Protein AF-A0A9X8YQC4-F1 (afdb_monomer_lite)

Organism: Serratia marcescens (NCBI:txid615)

InterPro domains:
  IPR061421 CFI-box putative sorting motif [NF041763] (52-63)

pLDDT: mean 87.41, std 11.78, range [51.25, 97.5]

Structure (mmCIF, N/CA/C/O backbone):
data_AF-A0A9X8YQC4-F1
#
_entry.id   AF-A0A9X8YQC4-F1
#
loop_
_atom_site.group_PDB
_atom_site.id
_atom_site.type_symbol
_atom_site.label_atom_id
_atom_site.label_alt_id
_atom_site.label_comp_id
_atom_site.label_asym_id
_atom_site.label_entity_id
_atom_site.label_seq_id
_atom_site.pdbx_PDB_ins_code
_atom_site.Cartn_x
_atom_site.Cartn_y
_atom_site.Cartn_z
_atom_site.occupancy
_atom_site.B_iso_or_equiv
_atom_site.auth_seq_id
_atom_site.auth_comp_id
_atom_site.auth_asym_id
_atom_site.auth_atom_id
_atom_site.pdbx_PDB_model_num
ATOM 1 N N . PHE A 1 1 ? 7.949 14.546 -24.518 1.00 53.25 1 PHE A N 1
ATOM 2 C CA . PHE A 1 1 ? 9.254 14.047 -24.032 1.00 53.25 1 PHE A CA 1
ATOM 3 C C . PHE A 1 1 ? 9.826 12.913 -24.876 1.00 53.25 1 PHE A C 1
ATOM 5 O O . PHE A 1 1 ? 10.904 13.089 -25.423 1.00 53.25 1 PHE A O 1
ATOM 12 N N . THR A 1 2 ? 9.112 11.805 -25.094 1.00 57.72 2 THR A N 1
ATOM 13 C CA . THR A 1 2 ? 9.589 10.660 -25.907 1.00 57.72 2 THR A CA 1
ATOM 14 C C . THR A 1 2 ? 9.986 11.003 -27.349 1.00 57.72 2 THR A C 1
ATOM 16 O O . THR A 1 2 ? 10.851 10.338 -27.907 1.00 57.72 2 THR A O 1
ATOM 19 N N . ARG A 1 3 ? 9.400 12.052 -27.943 1.00 59.44 3 ARG A N 1
ATOM 20 C CA . ARG A 1 3 ? 9.741 12.539 -29.294 1.00 59.44 3 ARG A CA 1
ATOM 21 C C . ARG A 1 3 ? 11.078 13.302 -29.353 1.00 59.44 3 ARG A C 1
ATOM 23 O O . ARG A 1 3 ? 11.817 13.117 -30.306 1.00 59.44 3 ARG A O 1
ATOM 30 N N . MET A 1 4 ? 11.424 14.071 -28.311 1.00 55.84 4 MET A N 1
ATOM 31 C CA . MET A 1 4 ? 12.712 14.791 -28.206 1.00 55.84 4 MET A CA 1
ATOM 32 C C . MET A 1 4 ? 13.903 13.847 -27.976 1.00 55.84 4 MET A C 1
ATOM 34 O O . MET A 1 4 ? 15.003 14.132 -28.426 1.00 55.84 4 MET A O 1
ATOM 38 N N . ILE A 1 5 ? 13.680 12.702 -27.320 1.00 58.53 5 ILE A N 1
ATOM 39 C CA . ILE A 1 5 ? 14.720 11.688 -27.059 1.00 58.53 5 ILE A CA 1
ATOM 40 C C . ILE A 1 5 ? 15.204 11.011 -28.355 1.00 58.53 5 ILE A C 1
ATOM 42 O O . ILE A 1 5 ? 16.320 10.506 -28.401 1.00 58.53 5 ILE A O 1
ATOM 46 N N . ARG A 1 6 ? 14.368 10.961 -29.401 1.00 60.97 6 ARG A N 1
ATOM 47 C CA . ARG A 1 6 ? 14.598 10.092 -30.566 1.00 60.97 6 ARG A CA 1
ATOM 48 C C . ARG A 1 6 ? 15.157 10.782 -31.806 1.00 60.97 6 ARG A C 1
ATOM 50 O O . ARG A 1 6 ? 15.582 10.057 -32.696 1.00 60.97 6 ARG A O 1
ATOM 57 N N . MET A 1 7 ? 15.115 12.112 -31.904 1.00 63.16 7 MET A N 1
ATOM 58 C CA . MET A 1 7 ? 15.380 12.777 -33.188 1.00 63.16 7 MET A CA 1
ATOM 59 C C . MET A 1 7 ? 16.704 13.546 -33.260 1.00 63.16 7 MET A C 1
ATOM 61 O O . MET A 1 7 ? 17.371 13.388 -34.271 1.00 63.16 7 MET A O 1
ATOM 65 N N . ASP A 1 8 ? 17.160 14.254 -32.214 1.00 65.75 8 ASP A N 1
ATOM 66 C CA . ASP A 1 8 ? 18.283 15.206 -32.404 1.00 65.75 8 ASP A CA 1
ATOM 67 C C . ASP A 1 8 ? 19.359 15.228 -31.297 1.00 65.75 8 ASP A C 1
ATOM 69 O O . ASP A 1 8 ? 20.364 15.927 -31.418 1.00 65.75 8 ASP A O 1
ATOM 73 N N . HIS A 1 9 ? 19.201 14.455 -30.215 1.00 68.12 9 HIS A N 1
ATOM 74 C CA . HIS A 1 9 ? 20.110 14.520 -29.060 1.00 68.12 9 HIS A CA 1
ATOM 75 C C . HIS A 1 9 ? 20.405 13.130 -28.463 1.00 68.12 9 HIS A C 1
ATOM 77 O O . HIS A 1 9 ? 19.833 12.772 -27.427 1.00 68.12 9 HIS A O 1
ATOM 83 N N . PRO A 1 10 ? 21.316 12.338 -29.067 1.00 75.00 10 PRO A N 1
ATOM 84 C CA . PRO A 1 10 ? 21.645 10.986 -28.596 1.00 75.00 10 PRO A CA 1
ATOM 85 C C . PRO A 1 10 ? 22.216 10.959 -27.167 1.00 75.00 10 PRO A C 1
ATOM 87 O O . PRO A 1 10 ? 22.080 9.959 -26.463 1.00 75.00 10 PRO A O 1
ATOM 90 N N . ASP A 1 11 ? 22.792 12.072 -26.702 1.00 81.38 11 ASP A N 1
ATOM 91 C CA . ASP A 1 11 ? 23.360 12.208 -25.358 1.00 81.38 11 ASP A CA 1
ATOM 92 C C . ASP A 1 11 ? 22.425 12.890 -24.343 1.00 81.38 11 ASP A C 1
ATOM 94 O O . ASP A 1 11 ? 22.827 13.108 -23.200 1.00 81.38 11 ASP A O 1
ATOM 98 N N . LEU A 1 12 ? 21.173 13.205 -24.703 1.00 79.12 12 LEU A N 1
ATOM 99 C CA . LEU A 1 12 ? 20.233 13.941 -23.841 1.00 79.12 12 LEU A CA 1
ATOM 100 C C . LEU A 1 12 ? 20.067 13.296 -22.455 1.00 79.12 12 LEU A C 1
ATOM 102 O O . LEU A 1 12 ? 20.109 13.978 -21.433 1.00 79.12 12 LEU A O 1
ATOM 106 N N . MET A 1 13 ? 19.956 11.966 -22.399 1.00 82.00 13 MET A N 1
ATOM 107 C CA . MET A 1 13 ? 19.827 11.234 -21.133 1.00 82.00 13 MET A CA 1
ATOM 108 C C . MET A 1 13 ? 21.084 11.336 -20.254 1.00 82.00 13 MET A C 1
ATOM 110 O O . MET A 1 13 ? 20.970 11.285 -19.033 1.00 82.00 13 MET A O 1
ATOM 114 N N . LYS A 1 14 ? 22.273 11.541 -20.846 1.00 84.38 14 LYS A N 1
ATOM 115 C CA . LYS A 1 14 ? 23.527 11.786 -20.107 1.00 84.38 14 LYS A CA 1
ATOM 116 C C . LYS A 1 14 ? 23.629 13.213 -19.572 1.00 84.38 14 LYS A C 1
ATOM 118 O O . LYS A 1 14 ? 24.507 13.477 -18.752 1.00 84.38 14 LYS A O 1
ATOM 123 N N . GLN A 1 15 ? 22.763 14.127 -20.007 1.00 84.50 15 GLN A N 1
ATOM 124 C CA . GLN A 1 15 ? 22.752 15.536 -19.594 1.00 84.50 15 GLN A CA 1
ATOM 125 C C . GLN A 1 15 ? 21.652 15.844 -18.566 1.00 84.50 15 GLN A C 1
ATOM 127 O O . GLN A 1 15 ? 21.769 16.805 -17.812 1.00 84.50 15 GLN A O 1
ATOM 132 N N . ILE A 1 16 ? 20.617 15.004 -18.469 1.00 87.50 16 ILE A N 1
ATOM 133 C CA . ILE A 1 16 ? 19.554 15.142 -17.463 1.00 87.50 16 ILE A CA 1
ATOM 134 C C . ILE A 1 16 ? 20.084 14.752 -16.073 1.00 87.50 16 ILE A C 1
ATOM 136 O O . ILE A 1 16 ? 20.824 13.778 -15.916 1.00 87.50 16 ILE A O 1
ATOM 140 N N . ARG A 1 17 ? 19.711 15.519 -15.045 1.00 91.19 17 ARG A N 1
ATOM 141 C CA . ARG A 1 17 ? 20.051 15.265 -13.636 1.00 91.19 17 ARG A CA 1
ATOM 142 C C . ARG A 1 17 ? 18.795 15.365 -12.776 1.00 91.19 17 ARG A C 1
ATOM 144 O O . ARG A 1 17 ? 17.949 16.222 -13.019 1.00 91.19 17 ARG A O 1
ATOM 151 N N . ILE A 1 18 ? 18.691 14.509 -11.761 1.00 90.25 18 ILE A N 1
ATOM 152 C CA . ILE A 1 18 ? 17.698 14.652 -10.690 1.00 90.25 18 ILE A CA 1
ATOM 153 C C . ILE A 1 18 ? 18.254 15.690 -9.712 1.00 90.25 18 ILE A C 1
ATOM 155 O O . ILE A 1 18 ? 19.297 15.460 -9.110 1.00 90.25 18 ILE A O 1
ATOM 159 N N . ILE A 1 19 ? 17.587 16.837 -9.586 1.00 94.38 19 ILE A N 1
ATOM 160 C CA . ILE A 1 19 ? 18.001 17.922 -8.674 1.00 94.38 19 ILE A CA 1
ATOM 161 C C . ILE A 1 19 ? 17.325 17.836 -7.303 1.00 94.38 19 ILE A C 1
ATOM 163 O O . ILE A 1 19 ? 17.784 18.441 -6.341 1.00 94.38 19 ILE A O 1
ATOM 167 N N . TRP A 1 20 ? 16.228 17.085 -7.220 1.00 95.62 20 TRP A N 1
ATOM 168 C CA . TRP A 1 20 ? 15.485 16.835 -5.997 1.00 95.62 20 TRP A CA 1
ATOM 169 C C . TRP A 1 20 ? 14.736 15.510 -6.121 1.00 95.62 20 TRP A C 1
ATOM 171 O O . TRP A 1 20 ? 14.197 15.191 -7.183 1.00 95.62 20 TRP A O 1
ATOM 181 N N . GLN A 1 21 ? 14.697 14.755 -5.030 1.00 93.81 21 GLN A N 1
ATOM 182 C CA . GLN A 1 21 ? 13.938 13.520 -4.906 1.00 93.81 21 GLN A CA 1
ATOM 183 C C . GLN A 1 21 ? 13.210 13.550 -3.566 1.00 93.81 21 GLN A C 1
ATOM 185 O O . GLN A 1 21 ? 13.793 13.927 -2.548 1.00 93.81 21 GLN A O 1
ATOM 190 N N . SER A 1 22 ? 11.937 13.163 -3.562 1.00 91.50 22 SER A N 1
ATOM 191 C CA . SER A 1 22 ? 11.189 13.040 -2.318 1.00 91.50 22 SER A CA 1
ATOM 192 C C . SER A 1 22 ? 11.748 11.899 -1.458 1.00 91.50 22 SER A C 1
ATOM 194 O O . SER A 1 22 ? 12.304 10.934 -1.996 1.00 91.50 22 SER A O 1
ATOM 196 N N . PRO A 1 23 ? 11.514 11.925 -0.134 1.00 89.75 23 PRO A N 1
ATOM 197 C CA . PRO A 1 23 ? 11.529 10.704 0.665 1.00 89.75 23 PRO A CA 1
ATOM 198 C C . PRO A 1 23 ? 10.597 9.641 0.062 1.00 89.75 23 PRO A C 1
ATOM 200 O O . PRO A 1 23 ? 9.767 9.943 -0.804 1.00 89.75 23 PRO A O 1
ATOM 203 N N . LEU A 1 24 ? 10.724 8.394 0.519 1.00 88.75 24 LEU A N 1
ATOM 204 C CA . LEU A 1 24 ? 9.858 7.304 0.072 1.00 88.75 24 LEU A CA 1
ATOM 205 C C . LEU A 1 24 ? 8.383 7.678 0.285 1.00 88.75 24 LEU A C 1
ATOM 207 O O . LEU A 1 24 ? 7.949 7.893 1.413 1.00 88.75 24 LEU A O 1
ATOM 211 N N . ILE A 1 25 ? 7.626 7.736 -0.810 1.00 91.50 25 ILE A N 1
ATOM 212 C CA . ILE A 1 25 ? 6.172 7.887 -0.783 1.00 91.50 25 ILE A CA 1
ATOM 213 C C . ILE A 1 25 ? 5.597 6.474 -0.895 1.00 91.50 25 ILE A C 1
ATOM 215 O O . ILE A 1 25 ? 5.759 5.859 -1.954 1.00 91.50 25 ILE A O 1
ATOM 219 N N . PRO A 1 26 ? 4.980 5.923 0.166 1.00 91.12 26 PRO A N 1
ATOM 220 C CA . PRO A 1 26 ? 4.384 4.598 0.085 1.00 91.12 26 PRO A CA 1
ATOM 221 C C . PRO A 1 26 ? 3.264 4.586 -0.959 1.00 91.12 26 PRO A C 1
ATOM 223 O O . PRO A 1 26 ? 2.530 5.565 -1.128 1.00 91.12 26 PRO A O 1
ATOM 226 N N . ASN A 1 27 ? 3.129 3.461 -1.661 1.00 90.31 27 ASN A N 1
ATOM 227 C CA . ASN A 1 27 ? 2.006 3.239 -2.567 1.00 90.31 27 ASN A CA 1
ATOM 228 C C . ASN A 1 27 ? 0.672 3.298 -1.811 1.00 90.31 27 ASN A C 1
ATOM 230 O O . ASN A 1 27 ? 0.626 3.101 -0.601 1.00 90.31 27 ASN A O 1
ATOM 234 N N . GLY A 1 28 ? -0.422 3.554 -2.532 1.00 88.38 28 GLY A N 1
ATOM 235 C CA . GLY A 1 28 ? -1.746 3.693 -1.924 1.00 88.38 28 GLY A CA 1
ATOM 236 C C . GLY A 1 28 ? -2.156 2.463 -1.094 1.00 88.38 28 GLY A C 1
ATOM 237 O O . GLY A 1 28 ? -2.031 1.340 -1.589 1.00 88.38 28 GLY A O 1
ATOM 238 N N . PRO A 1 29 ? -2.668 2.650 0.138 1.00 91.56 29 PRO A N 1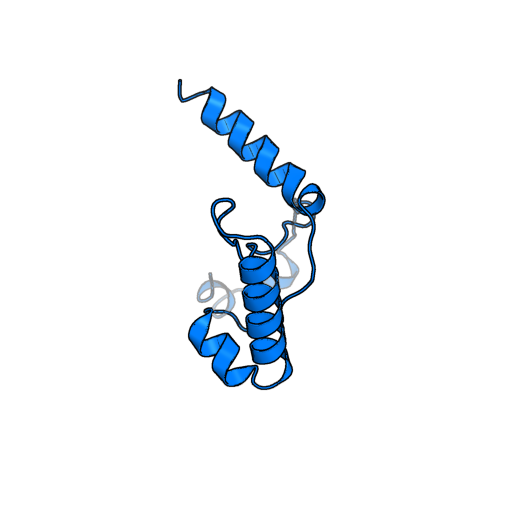
ATOM 239 C CA . PRO A 1 29 ? -3.094 1.541 0.979 1.00 91.56 29 PRO A CA 1
ATOM 240 C C . PRO A 1 29 ? -4.434 0.966 0.510 1.00 91.56 29 PRO A C 1
ATOM 242 O O . PRO A 1 29 ? -5.295 1.679 -0.011 1.00 91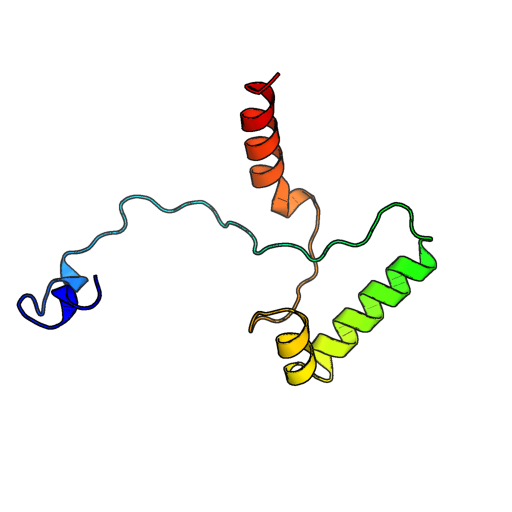.56 29 PRO A O 1
ATOM 245 N N . ILE A 1 30 ? -4.656 -0.317 0.796 1.00 90.31 30 ILE A N 1
ATOM 246 C CA . ILE A 1 30 ? -5.986 -0.932 0.727 1.00 90.31 30 ILE A CA 1
ATOM 247 C C . ILE A 1 30 ? -6.682 -0.684 2.067 1.00 90.31 30 ILE A C 1
ATOM 249 O O . ILE A 1 30 ? -6.180 -1.080 3.118 1.00 90.31 30 ILE A O 1
ATOM 253 N N . LEU A 1 31 ? -7.838 -0.022 2.036 1.00 91.06 31 LEU A N 1
ATOM 254 C CA . LEU A 1 31 ? -8.569 0.381 3.237 1.00 91.06 31 LEU A CA 1
ATOM 255 C C . LEU A 1 31 ? -9.811 -0.486 3.458 1.00 91.06 31 LEU A C 1
ATOM 257 O O . LEU A 1 31 ? -10.530 -0.823 2.520 1.00 91.06 31 LEU A O 1
ATOM 261 N N . VAL A 1 32 ? -10.093 -0.795 4.725 1.00 91.75 32 VAL A N 1
ATOM 262 C CA . VAL A 1 32 ? -11.317 -1.478 5.164 1.00 91.75 32 VAL A CA 1
ATOM 263 C C . VAL A 1 32 ? -12.042 -0.577 6.160 1.00 91.75 32 VAL A C 1
ATOM 265 O O . VAL A 1 32 ? -11.412 0.017 7.033 1.00 91.75 32 VAL A O 1
ATOM 268 N N . SER A 1 33 ? -13.368 -0.467 6.037 1.00 93.62 33 SER A N 1
ATOM 269 C CA . SER A 1 33 ? -14.163 0.416 6.897 1.00 93.62 33 SER A CA 1
ATOM 270 C C . SER A 1 33 ? -14.006 0.085 8.385 1.00 93.62 33 SER A C 1
ATOM 272 O O . SER A 1 33 ? -14.094 -1.073 8.807 1.00 93.62 33 SER A O 1
ATOM 274 N N . ASN A 1 34 ? -13.878 1.132 9.203 1.00 91.81 34 ASN A N 1
ATOM 275 C CA . ASN A 1 34 ? -13.823 1.011 10.656 1.00 91.81 34 ASN A CA 1
ATOM 276 C C . ASN A 1 34 ? -15.135 0.509 11.271 1.00 91.81 34 ASN A C 1
ATOM 278 O O . ASN A 1 34 ? -15.075 -0.138 12.316 1.00 91.81 34 ASN A O 1
ATOM 282 N N . SER A 1 35 ? -16.279 0.742 10.619 1.00 96.00 35 SER A N 1
ATOM 283 C CA . SER A 1 35 ? -17.610 0.358 11.115 1.00 96.00 35 SER A CA 1
ATOM 284 C C . SER A 1 35 ? -17.890 -1.147 11.087 1.00 96.00 35 SER A C 1
ATOM 286 O O . SER A 1 35 ? -18.875 -1.599 11.665 1.00 96.00 35 SER A O 1
ATOM 288 N N . LEU A 1 36 ? -17.052 -1.931 10.408 1.00 95.44 36 LEU A N 1
ATOM 289 C CA . LEU A 1 36 ? -17.243 -3.373 10.285 1.00 95.44 36 LEU A CA 1
ATOM 290 C C . LEU A 1 36 ? -16.832 -4.110 11.577 1.00 95.44 36 LEU A C 1
ATOM 292 O O . LEU A 1 36 ? -15.942 -3.641 12.292 1.00 95.44 36 LEU A O 1
ATOM 296 N N . PRO A 1 37 ? -17.410 -5.287 11.878 1.00 97.50 37 PRO A N 1
ATOM 297 C CA . PRO A 1 37 ? -16.947 -6.134 12.978 1.00 97.50 37 PRO A CA 1
ATOM 298 C C . PRO A 1 37 ? -15.492 -6.588 12.790 1.00 97.50 37 PRO A C 1
ATOM 300 O O . PRO A 1 37 ? -15.054 -6.839 11.667 1.00 97.50 37 PRO A O 1
ATOM 303 N N . ALA A 1 38 ? -14.740 -6.742 13.884 1.00 95.62 38 ALA A N 1
ATOM 304 C CA . ALA A 1 38 ? -13.317 -7.100 13.832 1.00 95.62 38 ALA A CA 1
ATOM 305 C C . ALA A 1 38 ? -13.054 -8.448 13.132 1.00 95.62 38 ALA A C 1
ATOM 307 O O . ALA A 1 38 ? -12.165 -8.534 12.285 1.00 95.62 38 ALA A O 1
ATOM 308 N N . ASP A 1 39 ? -13.871 -9.466 13.419 1.00 96.44 39 ASP A N 1
ATOM 309 C CA . ASP A 1 39 ? -13.787 -10.782 12.767 1.00 96.44 39 ASP A CA 1
ATOM 310 C C . ASP A 1 39 ? -13.990 -10.683 11.247 1.00 96.44 39 ASP A C 1
ATOM 312 O O . ASP A 1 39 ? -13.249 -11.272 10.459 1.00 96.44 39 ASP A O 1
ATOM 316 N N . PHE A 1 40 ? -14.941 -9.852 10.815 1.00 96.62 40 PHE A N 1
ATOM 317 C CA . PHE A 1 40 ? -15.174 -9.622 9.396 1.00 96.62 40 PHE A CA 1
ATOM 318 C C . PHE A 1 40 ? -13.962 -8.962 8.726 1.00 96.62 40 PHE A C 1
ATOM 320 O O . PHE A 1 40 ? -13.528 -9.416 7.669 1.00 96.62 40 PHE A O 1
ATOM 327 N N . LYS A 1 41 ? -13.355 -7.945 9.358 1.00 95.50 41 LYS A N 1
ATOM 328 C CA . LYS A 1 41 ? -12.132 -7.310 8.832 1.00 95.50 41 LYS A CA 1
ATOM 329 C C . LYS A 1 41 ? -11.000 -8.326 8.677 1.00 95.50 41 LYS A C 1
ATOM 331 O O . LYS A 1 41 ? -10.355 -8.353 7.633 1.00 95.50 41 LYS A O 1
ATOM 336 N N . ALA A 1 42 ? -10.791 -9.187 9.673 1.00 95.31 42 ALA A N 1
ATOM 337 C CA . ALA A 1 42 ? -9.758 -10.220 9.626 1.00 95.31 42 ALA A CA 1
ATOM 338 C C . ALA A 1 42 ? -9.977 -11.206 8.467 1.00 95.31 42 ALA A C 1
ATOM 340 O O . ALA A 1 42 ? -9.031 -11.545 7.749 1.00 95.31 42 ALA A O 1
ATOM 341 N N . LYS A 1 43 ? -11.229 -11.615 8.228 1.00 96.62 43 LYS A N 1
ATOM 342 C CA . LYS A 1 43 ? -11.602 -12.468 7.090 1.00 96.62 43 LYS A CA 1
ATOM 343 C C . LYS A 1 43 ? -11.353 -11.778 5.752 1.00 96.62 43 LYS A C 1
ATOM 345 O O . LYS A 1 43 ? -10.768 -12.400 4.870 1.00 96.62 43 LYS A O 1
ATOM 350 N N . VAL A 1 44 ? -11.722 -10.502 5.616 1.00 94.56 44 VAL A N 1
ATOM 351 C CA . VAL A 1 44 ? -11.471 -9.714 4.396 1.00 94.56 44 VAL A CA 1
ATOM 352 C C . VAL A 1 44 ? -9.972 -9.602 4.115 1.00 94.56 44 VAL A C 1
ATOM 354 O O . VAL A 1 44 ? -9.536 -9.945 3.020 1.00 94.56 44 VAL A O 1
ATOM 357 N N . VAL A 1 45 ? -9.168 -9.203 5.106 1.00 93.19 45 VAL A N 1
ATOM 358 C CA . VAL A 1 45 ? -7.705 -9.095 4.955 1.00 93.19 45 VAL A CA 1
ATOM 359 C C . VAL A 1 45 ? -7.102 -10.441 4.554 1.00 93.19 45 VAL A C 1
ATOM 361 O O . VAL A 1 45 ? -6.285 -10.508 3.638 1.00 93.19 45 VAL A O 1
ATOM 364 N N . THR A 1 46 ? -7.542 -11.526 5.193 1.00 95.50 46 THR A N 1
ATOM 365 C CA . THR A 1 46 ? -7.067 -12.878 4.876 1.00 95.50 46 THR A CA 1
ATOM 366 C C . THR A 1 46 ? -7.438 -13.290 3.453 1.00 95.50 46 THR A C 1
ATOM 368 O O . THR A 1 46 ? -6.596 -13.834 2.743 1.00 95.50 46 THR A O 1
ATOM 371 N N . ALA A 1 47 ? -8.675 -13.037 3.021 1.00 94.81 47 ALA A N 1
ATOM 372 C CA . A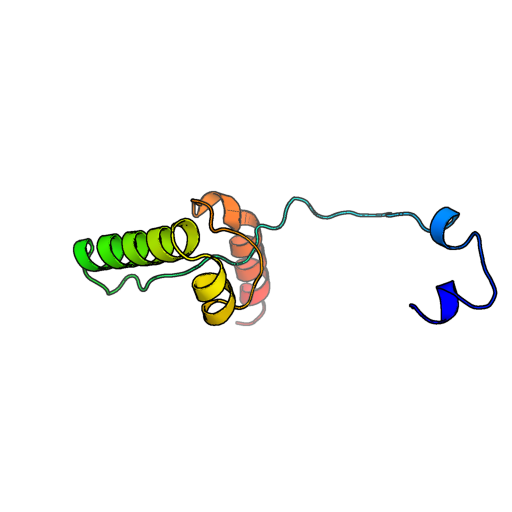LA A 1 47 ? -9.146 -13.395 1.687 1.00 94.81 47 ALA A CA 1
ATOM 373 C C . ALA A 1 47 ? -8.373 -12.654 0.588 1.00 94.81 47 ALA A C 1
ATOM 375 O O . ALA A 1 47 ? -7.938 -13.280 -0.373 1.00 94.81 47 ALA A O 1
ATOM 376 N N . ILE A 1 48 ? -8.137 -11.349 0.758 1.00 93.75 48 ILE A N 1
ATOM 377 C CA . ILE A 1 48 ? -7.397 -10.542 -0.220 1.00 93.75 48 ILE A CA 1
ATOM 378 C C . ILE A 1 48 ? -5.919 -10.954 -0.284 1.00 93.75 48 ILE A C 1
ATOM 380 O O . ILE A 1 48 ? -5.387 -11.119 -1.378 1.00 93.75 48 ILE A O 1
ATOM 384 N N . LYS A 1 49 ? -5.271 -11.215 0.861 1.00 94.31 49 LYS A N 1
ATOM 385 C CA . LYS A 1 49 ? -3.894 -11.746 0.894 1.00 94.31 49 LYS A CA 1
ATOM 386 C C . LYS A 1 49 ? -3.768 -13.116 0.243 1.00 94.31 49 LYS A C 1
ATOM 388 O O . LYS A 1 49 ? -2.793 -13.367 -0.457 1.00 94.31 49 LYS A O 1
ATOM 393 N N . LYS A 1 50 ? -4.740 -14.001 0.470 1.00 95.94 50 LYS A N 1
ATOM 394 C CA . LYS A 1 50 ? -4.772 -15.307 -0.195 1.00 95.94 50 LYS A CA 1
ATOM 395 C C . LYS A 1 50 ? -4.964 -15.160 -1.696 1.00 95.94 50 LYS A C 1
ATOM 397 O O . LYS A 1 50 ? -4.248 -15.812 -2.435 1.00 95.94 50 LYS A O 1
ATOM 402 N N . LEU A 1 51 ? -5.852 -14.274 -2.147 1.00 95.00 51 LEU A N 1
ATOM 403 C CA . LEU A 1 51 ? -6.039 -14.029 -3.576 1.00 95.00 51 LEU A CA 1
ATOM 404 C C . LEU A 1 51 ? -4.746 -13.536 -4.239 1.00 95.00 51 LEU A C 1
ATOM 406 O O . LEU A 1 51 ? -4.362 -14.082 -5.262 1.00 95.00 51 LEU A O 1
ATOM 410 N N . ASP A 1 52 ? -4.049 -12.565 -3.643 1.00 95.62 52 ASP A N 1
ATOM 411 C CA . ASP A 1 52 ? -2.765 -12.078 -4.172 1.00 95.62 52 ASP A CA 1
ATOM 412 C C . ASP A 1 52 ? -1.696 -13.182 -4.236 1.00 95.62 52 ASP A C 1
ATOM 414 O O . ASP A 1 52 ? -0.972 -13.302 -5.224 1.00 95.62 52 ASP A O 1
ATOM 418 N N . LYS A 1 53 ? -1.616 -14.010 -3.190 1.00 95.56 53 LYS A N 1
ATOM 419 C CA . LYS A 1 53 ? -0.626 -15.085 -3.084 1.00 95.56 53 LYS A CA 1
ATOM 420 C C . LYS A 1 53 ? -0.917 -16.266 -4.013 1.00 95.56 53 LYS A C 1
ATOM 422 O O . LYS A 1 53 ? 0.004 -16.786 -4.638 1.00 95.56 53 LYS A O 1
ATOM 427 N N . ASP A 1 54 ? -2.169 -16.707 -4.052 1.00 97.12 54 ASP A N 1
ATOM 428 C CA . ASP A 1 54 ? -2.574 -17.966 -4.677 1.00 97.12 54 ASP A CA 1
ATOM 429 C C . ASP A 1 54 ? -3.010 -17.756 -6.144 1.00 97.12 54 ASP A C 1
ATOM 431 O O . ASP A 1 54 ? -2.823 -18.650 -6.967 1.00 97.12 54 ASP A O 1
ATOM 435 N N . ASP A 1 55 ? -3.541 -16.574 -6.498 1.00 96.50 55 ASP A N 1
ATOM 436 C CA . ASP A 1 55 ? -3.911 -16.190 -7.871 1.00 96.50 55 ASP A CA 1
ATOM 437 C C . ASP A 1 55 ? -3.669 -14.690 -8.135 1.00 96.50 55 ASP A C 1
ATOM 439 O O . ASP A 1 55 ? -4.583 -13.861 -8.257 1.00 96.50 55 ASP A O 1
ATOM 443 N N . HIS A 1 56 ? -2.390 -14.340 -8.273 1.00 95.06 56 HIS A N 1
ATOM 444 C CA . HIS A 1 56 ? -1.974 -12.965 -8.537 1.00 95.06 56 HIS A CA 1
ATOM 445 C C . HIS A 1 56 ? -2.553 -12.402 -9.848 1.00 95.06 56 HIS A C 1
ATOM 447 O O . HIS A 1 56 ? -2.835 -11.209 -9.957 1.00 95.06 56 HIS A O 1
ATOM 453 N N . ALA A 1 57 ? -2.772 -13.243 -10.864 1.00 94.81 57 ALA A N 1
ATOM 454 C CA . ALA A 1 57 ? -3.319 -12.792 -12.141 1.00 94.81 57 ALA A CA 1
ATOM 455 C C . ALA A 1 57 ? -4.776 -12.322 -11.998 1.00 94.81 57 ALA A C 1
ATOM 457 O O . ALA A 1 57 ? -5.169 -11.328 -12.617 1.00 94.81 57 ALA A O 1
ATOM 458 N N . CYS A 1 58 ? -5.569 -13.012 -11.176 1.00 93.62 58 CYS A N 1
ATOM 459 C CA . CYS A 1 58 ? -6.904 -12.571 -10.793 1.00 93.62 58 CYS A CA 1
ATOM 460 C C . CYS A 1 58 ? -6.846 -11.313 -9.915 1.00 93.62 58 CYS A C 1
ATOM 462 O O . CYS A 1 58 ? -7.551 -10.339 -10.192 1.00 93.62 58 CYS A O 1
ATOM 464 N N . PHE A 1 59 ? -5.945 -11.283 -8.929 1.00 94.38 59 PHE A N 1
ATOM 465 C CA . PHE A 1 59 ? -5.746 -10.126 -8.054 1.00 94.38 59 PHE A CA 1
ATOM 466 C C . PHE A 1 59 ? -5.451 -8.832 -8.835 1.00 94.38 59 PHE A C 1
ATOM 468 O O . PHE A 1 59 ? -6.138 -7.825 -8.647 1.00 94.38 59 PHE A O 1
ATOM 475 N N . ILE A 1 60 ? -4.488 -8.863 -9.765 1.00 93.19 60 ILE A N 1
ATOM 476 C CA . ILE A 1 60 ? -4.107 -7.703 -10.591 1.00 93.19 60 ILE A CA 1
ATOM 477 C C . ILE A 1 60 ? -5.309 -7.165 -11.379 1.00 93.19 60 ILE A C 1
ATOM 479 O O . ILE A 1 60 ? -5.491 -5.948 -11.477 1.00 93.19 60 ILE A O 1
ATOM 483 N N . LYS A 1 61 ? -6.134 -8.058 -11.944 1.00 92.25 61 LYS A N 1
ATOM 484 C CA . LYS A 1 61 ? -7.330 -7.674 -12.710 1.00 92.25 61 LYS A CA 1
ATOM 485 C C . LYS A 1 61 ? -8.370 -6.974 -11.838 1.00 92.25 61 LYS A C 1
ATOM 487 O O . LYS A 1 61 ? -9.047 -6.079 -12.332 1.00 92.25 61 LYS A O 1
ATOM 492 N N . ALA A 1 62 ? -8.488 -7.370 -10.571 1.00 87.31 62 ALA A N 1
ATOM 493 C CA . ALA A 1 62 ? -9.422 -6.767 -9.628 1.00 87.31 62 ALA A CA 1
ATOM 494 C C . ALA A 1 62 ? -8.927 -5.417 -9.077 1.00 87.31 62 ALA A C 1
ATOM 496 O O . ALA A 1 62 ? -9.725 -4.498 -8.918 1.00 87.31 62 ALA A O 1
ATOM 497 N N . MET A 1 63 ? -7.626 -5.290 -8.792 1.00 84.81 63 MET A N 1
ATOM 498 C CA . MET A 1 63 ? -7.078 -4.152 -8.037 1.00 84.81 63 MET A CA 1
ATOM 499 C C . MET A 1 63 ? -6.396 -3.074 -8.887 1.00 84.81 63 MET A C 1
ATOM 501 O O . MET A 1 63 ? -6.173 -1.972 -8.393 1.00 84.81 63 MET A O 1
ATOM 505 N N . GLY A 1 64 ? -6.069 -3.350 -10.154 1.00 76.19 64 GLY A N 1
ATOM 506 C CA . GLY A 1 64 ? -5.500 -2.343 -11.053 1.00 76.19 64 GLY A CA 1
ATOM 507 C C . GLY A 1 64 ? -4.057 -1.951 -10.711 1.00 76.19 64 GLY A C 1
ATOM 508 O O . GLY A 1 64 ? -3.744 -0.776 -10.549 1.00 76.19 64 GLY A O 1
ATOM 509 N N . GLY A 1 65 ? -3.156 -2.932 -10.627 1.00 83.12 65 GLY A N 1
ATOM 510 C CA . GLY A 1 65 ? -1.719 -2.735 -10.398 1.00 83.12 65 GLY A CA 1
ATOM 511 C C . GLY A 1 65 ? -0.973 -4.066 -10.467 1.00 83.12 65 GLY A C 1
ATOM 512 O O . GLY A 1 65 ? -1.590 -5.100 -10.273 1.00 83.12 65 GLY A O 1
ATOM 513 N N . LYS A 1 66 ? 0.333 -4.063 -10.775 1.00 87.50 66 LYS A N 1
ATOM 514 C CA . LYS A 1 66 ? 1.140 -5.296 -10.958 1.00 87.50 66 LYS A CA 1
ATOM 515 C C . LYS A 1 66 ? 1.928 -5.730 -9.716 1.00 87.50 66 LYS A C 1
ATOM 517 O O . LYS A 1 66 ? 2.759 -6.623 -9.814 1.00 87.50 66 LYS A O 1
ATOM 522 N N . GLN A 1 67 ? 1.776 -5.024 -8.600 1.00 89.38 67 GLN A N 1
ATOM 523 C CA . GLN A 1 67 ? 2.558 -5.286 -7.394 1.00 89.38 67 GLN A CA 1
ATOM 524 C C . GLN A 1 67 ? 1.776 -6.162 -6.421 1.00 89.38 67 GLN A C 1
ATOM 526 O O . GLN A 1 67 ? 0.555 -6.048 -6.327 1.00 89.38 67 GLN A O 1
ATOM 531 N N . HIS A 1 68 ? 2.507 -7.001 -5.691 1.00 92.94 68 HIS A N 1
ATOM 532 C CA . HIS A 1 68 ? 1.987 -7.727 -4.538 1.00 92.94 68 HIS A CA 1
ATOM 533 C C . HIS A 1 68 ? 1.655 -6.783 -3.386 1.00 92.94 68 HIS A C 1
ATOM 535 O O . HIS A 1 68 ? 2.208 -5.682 -3.285 1.00 92.94 68 HIS A O 1
ATOM 541 N N . ILE A 1 69 ? 0.781 -7.240 -2.492 1.00 92.62 69 ILE A N 1
ATOM 542 C CA . ILE A 1 69 ? 0.417 -6.485 -1.296 1.00 92.62 69 ILE A CA 1
ATOM 543 C C . ILE A 1 69 ? 1.372 -6.790 -0.145 1.00 92.62 69 ILE A C 1
ATOM 545 O O . ILE A 1 69 ? 1.722 -7.938 0.121 1.00 92.62 69 ILE A O 1
ATOM 549 N N . GLY A 1 70 ? 1.780 -5.735 0.553 1.00 90.62 70 GLY A N 1
ATOM 550 C CA . GLY A 1 70 ? 2.558 -5.817 1.782 1.00 90.62 70 GLY A CA 1
ATOM 551 C C . GLY A 1 70 ? 1.702 -5.507 3.003 1.00 90.62 70 GLY A C 1
ATOM 552 O O . GLY A 1 70 ? 0.688 -4.812 2.909 1.00 90.62 70 GLY A O 1
ATOM 553 N N . ASP A 1 71 ? 2.133 -6.008 4.157 1.00 91.81 71 ASP A N 1
ATOM 554 C CA . ASP A 1 71 ? 1.662 -5.484 5.433 1.00 91.81 71 ASP A CA 1
ATOM 555 C C . ASP A 1 71 ? 2.174 -4.062 5.642 1.00 91.81 71 ASP A C 1
ATOM 557 O O . ASP A 1 71 ? 3.275 -3.719 5.217 1.00 91.81 71 ASP A O 1
ATOM 561 N N . THR A 1 72 ? 1.354 -3.232 6.281 1.00 91.31 72 THR A N 1
ATOM 562 C CA . THR A 1 72 ? 1.667 -1.822 6.501 1.00 91.31 72 THR A CA 1
ATOM 563 C C . THR A 1 72 ? 1.008 -1.314 7.776 1.00 91.31 72 THR A C 1
ATOM 565 O O . THR A 1 72 ? 0.069 -1.919 8.306 1.00 91.31 72 THR A O 1
ATOM 568 N N . THR A 1 73 ? 1.500 -0.186 8.272 1.00 92.38 73 THR A N 1
ATOM 569 C CA . THR A 1 73 ? 1.022 0.491 9.476 1.00 92.38 73 THR A CA 1
ATOM 570 C C . THR A 1 73 ? 0.691 1.955 9.197 1.00 92.38 73 THR A C 1
ATOM 572 O O . THR A 1 73 ? 1.163 2.550 8.232 1.00 92.38 73 THR A O 1
ATOM 575 N N . LEU A 1 74 ? -0.103 2.583 10.071 1.00 92.19 74 LEU A N 1
ATOM 576 C CA . LEU A 1 74 ? -0.452 4.003 9.927 1.00 92.19 74 LEU A CA 1
ATOM 577 C C . LEU A 1 74 ? 0.787 4.919 9.930 1.00 92.19 74 LEU A C 1
ATOM 579 O O . LEU A 1 74 ? 0.795 5.935 9.240 1.00 92.19 74 LEU A O 1
ATOM 583 N N . ALA A 1 75 ? 1.829 4.541 10.678 1.00 94.31 75 ALA A N 1
ATOM 584 C CA . ALA A 1 75 ? 3.056 5.320 10.823 1.00 94.31 75 ALA A CA 1
ATOM 585 C C . ALA A 1 75 ? 3.782 5.532 9.484 1.00 94.31 75 ALA A C 1
ATOM 587 O O . ALA A 1 75 ? 4.331 6.606 9.250 1.00 94.31 75 ALA A O 1
ATOM 588 N N . GLU A 1 76 ? 3.727 4.554 8.578 1.00 93.62 76 GLU A N 1
ATOM 589 C CA . GLU A 1 76 ? 4.342 4.647 7.247 1.00 93.62 76 GLU A CA 1
ATOM 590 C C . GLU A 1 76 ? 3.696 5.737 6.375 1.00 93.62 76 GLU A C 1
ATOM 592 O O . GLU A 1 76 ? 4.358 6.315 5.517 1.00 93.62 76 GLU A O 1
ATOM 597 N N . TYR A 1 77 ? 2.425 6.072 6.622 1.00 94.81 77 TYR A N 1
ATOM 598 C CA . TYR A 1 77 ? 1.684 7.100 5.881 1.00 94.81 77 TYR A CA 1
ATOM 599 C C . TYR A 1 77 ? 1.655 8.462 6.582 1.00 94.81 77 TYR A C 1
ATOM 601 O O . TYR A 1 77 ? 1.029 9.395 6.070 1.00 94.81 77 TYR A O 1
ATOM 609 N N . GLN A 1 78 ? 2.314 8.604 7.737 1.00 94.12 78 GLN A N 1
ATOM 610 C CA . GLN A 1 78 ? 2.174 9.775 8.605 1.00 94.12 78 GLN A CA 1
ATOM 611 C C . GLN A 1 78 ? 2.512 11.088 7.883 1.00 94.12 78 GLN A C 1
ATOM 613 O O . GLN A 1 78 ? 1.742 12.041 7.955 1.00 94.12 78 GLN A O 1
ATOM 618 N N . THR A 1 79 ? 3.580 11.109 7.079 1.00 93.12 79 THR A N 1
ATOM 619 C CA . THR A 1 79 ? 3.966 12.282 6.275 1.00 93.12 79 THR A CA 1
ATOM 620 C C . THR A 1 79 ? 2.854 12.738 5.326 1.00 93.12 79 THR A C 1
ATOM 622 O O . THR A 1 79 ? 2.602 13.933 5.188 1.00 93.12 79 THR A O 1
ATOM 625 N N . ILE A 1 80 ? 2.153 11.797 4.687 1.00 92.50 80 ILE A N 1
ATOM 626 C CA . ILE A 1 80 ? 1.058 12.108 3.757 1.00 92.50 80 ILE A CA 1
ATOM 627 C C . ILE A 1 80 ? -0.172 12.608 4.517 1.00 92.50 80 ILE A C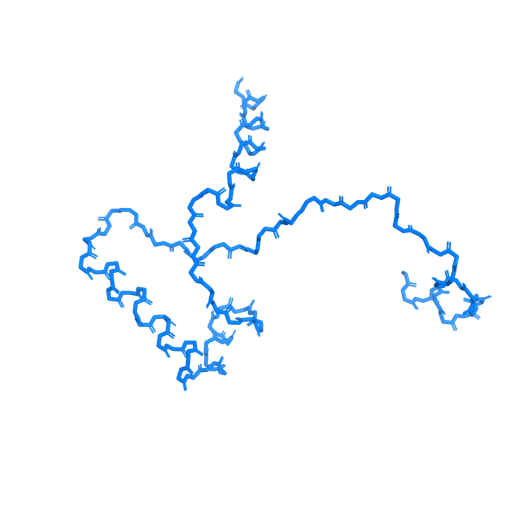 1
ATOM 629 O O . ILE A 1 80 ? -0.838 13.545 4.070 1.00 92.50 80 ILE A O 1
ATOM 633 N N . ILE A 1 81 ? -0.459 12.006 5.673 1.00 93.06 81 ILE A N 1
ATOM 634 C CA . ILE A 1 81 ? -1.555 12.414 6.555 1.00 93.06 81 ILE A CA 1
ATOM 635 C C . ILE A 1 81 ? -1.343 13.851 7.036 1.00 93.06 81 ILE A C 1
ATOM 637 O O . ILE A 1 81 ? -2.268 14.661 6.958 1.00 93.06 81 ILE A O 1
ATOM 641 N N . ASP A 1 82 ? -0.138 14.181 7.495 1.00 93.94 82 ASP A N 1
ATOM 642 C CA . ASP A 1 82 ? 0.174 15.510 8.017 1.00 93.94 82 ASP A CA 1
ATOM 643 C C . ASP A 1 82 ? 0.163 16.564 6.913 1.00 93.94 82 ASP A C 1
ATOM 645 O O . ASP A 1 82 ? -0.514 17.579 7.067 1.00 93.94 82 ASP A O 1
ATOM 649 N N . MET A 1 83 ? 0.751 16.268 5.749 1.00 92.75 83 MET A N 1
ATOM 650 C CA . MET A 1 83 ? 0.658 17.138 4.573 1.00 92.75 83 MET A CA 1
ATOM 651 C C . MET A 1 83 ? -0.805 17.432 4.200 1.00 92.75 83 MET A C 1
ATOM 653 O O . MET A 1 83 ? -1.180 18.581 3.972 1.00 92.75 83 MET A O 1
ATOM 657 N N . LYS A 1 84 ? -1.676 16.413 4.155 1.00 92.06 84 LYS A N 1
ATOM 658 C CA . LYS A 1 84 ? -3.104 16.615 3.851 1.00 92.06 84 LYS A CA 1
ATOM 659 C C . LYS A 1 84 ? -3.814 17.439 4.924 1.00 92.06 84 LYS A C 1
ATOM 661 O O . LYS A 1 84 ? -4.631 18.296 4.585 1.00 92.06 84 LYS A O 1
ATOM 666 N N . ARG A 1 85 ? -3.514 17.210 6.203 1.00 93.75 85 ARG A N 1
ATOM 667 C CA . ARG A 1 85 ? -4.059 18.013 7.308 1.00 93.75 85 ARG A CA 1
ATOM 668 C C . ARG A 1 85 ? -3.635 19.471 7.201 1.00 93.75 85 ARG A C 1
ATOM 670 O O . ARG A 1 85 ? -4.464 20.340 7.416 1.00 93.75 85 ARG A O 1
ATOM 677 N N . GLU A 1 86 ? -2.379 19.747 6.880 1.00 94.19 86 GLU A N 1
ATOM 678 C CA . GLU A 1 86 ? -1.885 21.115 6.701 1.00 94.19 86 GLU A CA 1
ATOM 679 C C . GLU A 1 86 ? -2.571 21.826 5.537 1.00 94.19 86 GLU A C 1
ATOM 681 O O . GLU A 1 86 ? -3.071 22.932 5.720 1.00 94.19 86 GLU A O 1
ATOM 686 N N . LEU A 1 87 ? -2.687 21.165 4.382 1.00 92.31 87 LEU A N 1
ATOM 687 C CA . LEU A 1 87 ? -3.352 21.738 3.210 1.00 92.31 87 LEU A CA 1
ATOM 688 C C . LEU A 1 87 ? -4.833 22.043 3.479 1.00 92.31 87 LEU A C 1
ATOM 690 O O . LEU A 1 87 ? -5.307 23.129 3.173 1.00 92.31 87 LEU A O 1
ATOM 694 N N . THR A 1 88 ? -5.551 21.118 4.120 1.00 90.75 88 THR A N 1
ATOM 695 C CA . THR A 1 88 ? -6.987 21.287 4.426 1.00 90.75 88 THR A CA 1
ATOM 696 C C . THR A 1 88 ? -7.279 22.276 5.558 1.00 90.75 88 THR A C 1
ATOM 698 O O . THR A 1 88 ? -8.416 22.724 5.691 1.00 90.75 88 THR A O 1
ATOM 701 N N . LYS A 1 89 ? -6.290 22.648 6.383 1.00 79.06 89 LYS A N 1
ATOM 702 C CA . LYS A 1 89 ? -6.454 23.710 7.394 1.00 79.06 89 LYS A CA 1
ATOM 703 C C . LYS A 1 89 ? -6.627 25.094 6.764 1.00 79.06 89 LYS A C 1
ATOM 705 O O . LYS A 1 89 ? -7.224 25.945 7.408 1.00 79.06 89 LYS A O 1
ATOM 710 N N . GLY A 1 90 ? -6.116 25.313 5.549 1.00 61.44 90 GLY A N 1
ATOM 711 C CA . GLY A 1 90 ? -6.281 26.569 4.809 1.00 61.44 90 GLY A CA 1
ATOM 712 C C . GLY A 1 90 ? -7.628 26.713 4.089 1.00 61.44 90 GLY A C 1
ATOM 713 O O . GLY A 1 90 ? -7.944 27.807 3.639 1.00 61.44 90 GLY A O 1
ATOM 714 N N . ASP A 1 91 ? -8.416 25.634 4.010 1.00 59.38 91 ASP A N 1
ATOM 715 C CA . ASP A 1 91 ? -9.711 25.574 3.311 1.00 59.38 91 ASP A CA 1
ATOM 716 C C . ASP A 1 91 ? -10.922 25.761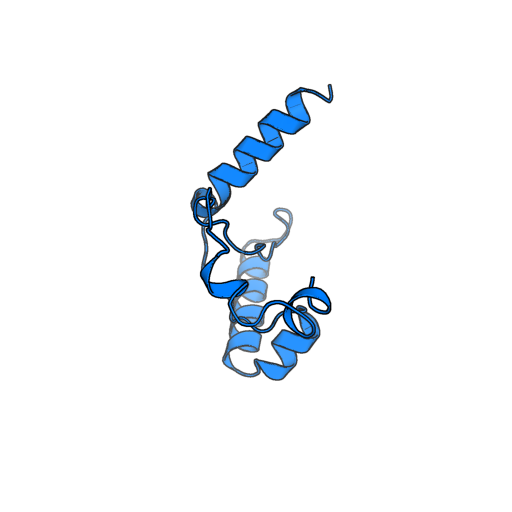 4.259 1.00 59.38 91 ASP A C 1
ATOM 718 O O . ASP A 1 91 ? -12.048 25.397 3.910 1.00 59.38 91 ASP A O 1
ATOM 722 N N . ARG A 1 92 ? -10.710 26.275 5.481 1.00 51.25 92 ARG A N 1
ATOM 723 C CA . ARG A 1 92 ? -11.772 26.551 6.469 1.00 51.25 92 ARG A CA 1
ATOM 724 C C . ARG A 1 92 ? -11.841 28.024 6.828 1.00 51.25 92 ARG A C 1
ATOM 726 O O . ARG A 1 92 ? -10.777 28.584 7.166 1.00 51.25 92 ARG A O 1
#

Radius of gyration: 20.3 Å; chains: 1; bounding box: 41×44×47 Å

Secondary structure (DSSP, 8-state):
-TTHHHHS-TTHHHH------PSP-PPPPP---TTS-HHHHHHHHHHHHHHHHH-HHHHHHHHT-SSPP----GGGGHHHHHHHHH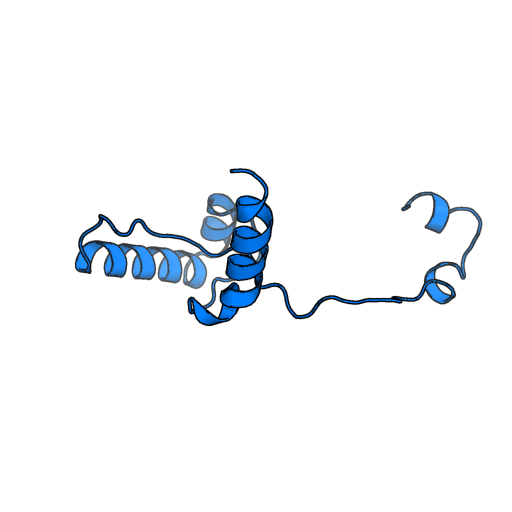HHHTT-

Foldseek 3Di:
DVVVCPDDCVCVVVVDDDPDDDDDDDDDDDDDDPPDDPVVVVVVVVVLLCCCVVPVVVSCVVPVDNDGDDDDDPVSCVVVVVVVVVVVVVVD

Sequence (92 aa):
FTRMIRMDHPDLMKQIRIIWQSPLIPNGPILVSNSLPADFKAKVVTAIKKLDKDDHACFIKAMGGKQHIGDTTLAEYQTIIDMKRELTKGDR